Protein AF-A0A662G4X4-F1 (afdb_monomer)

Radius of gyration: 14.84 Å; Cα contacts (8 Å, |Δi|>4): 41; chains: 1; bounding box: 34×16×42 Å

Secondary structure (DSSP, 8-state):
-HHHHHHHHHHHHHHHHHHHHHHHHHHHHTT--HHHHHHHHHHHHHHHHHHHHHHHHHHHHS---

pLDDT: mean 95.23, std 6.02, range [56.28, 98.38]

Structure (mmCIF, N/CA/C/O backbone):
data_AF-A0A662G4X4-F1
#
_entry.id   AF-A0A662G4X4-F1
#
loop_
_atom_site.group_PDB
_atom_site.id
_atom_site.type_symbol
_atom_site.label_atom_id
_atom_site.label_alt_id
_atom_site.label_comp_id
_atom_site.label_asym_id
_atom_site.label_entity_id
_atom_site.label_seq_id
_atom_site.pdbx_PDB_ins_code
_atom_site.Cartn_x
_atom_site.Cartn_y
_atom_site.Cartn_z
_atom_site.occupancy
_atom_site.B_iso_or_equiv
_atom_site.auth_seq_id
_atom_site.auth_comp_id
_atom_site.auth_asym_id
_atom_site.auth_atom_id
_atom_site.pdbx_PDB_model_num
ATOM 1 N N . LEU A 1 1 ? 5.869 4.003 -20.780 1.00 87.25 1 LEU A N 1
ATOM 2 C CA . LEU A 1 1 ? 5.126 4.782 -19.758 1.00 87.25 1 LEU A CA 1
ATOM 3 C C . LEU A 1 1 ? 3.761 4.184 -19.404 1.00 87.25 1 LEU A C 1
ATOM 5 O O . LEU A 1 1 ? 3.617 3.735 -18.279 1.00 87.25 1 LEU A O 1
ATOM 9 N N . ILE A 1 2 ? 2.794 4.081 -20.332 1.00 94.38 2 ILE A N 1
ATOM 10 C CA . ILE A 1 2 ? 1.451 3.534 -20.019 1.00 94.38 2 ILE A CA 1
ATOM 11 C C . ILE A 1 2 ? 1.494 2.126 -19.398 1.00 94.38 2 ILE A C 1
ATOM 13 O O . ILE A 1 2 ? 0.801 1.855 -18.426 1.00 94.38 2 ILE A O 1
ATOM 17 N N . ARG A 1 3 ? 2.381 1.254 -19.900 1.00 94.31 3 ARG A N 1
ATOM 18 C CA . ARG A 1 3 ? 2.587 -0.099 -19.358 1.00 94.31 3 ARG A CA 1
ATOM 19 C C . ARG A 1 3 ? 3.079 -0.083 -17.909 1.00 94.31 3 ARG A C 1
ATOM 21 O O . ARG A 1 3 ? 2.598 -0.874 -17.113 1.00 94.31 3 ARG A O 1
ATOM 28 N N . VAL A 1 4 ? 3.990 0.835 -17.575 1.00 96.06 4 VAL A N 1
ATOM 29 C CA . VAL A 1 4 ? 4.512 1.000 -16.209 1.00 96.06 4 VAL A CA 1
ATOM 30 C C . VAL A 1 4 ? 3.373 1.409 -15.283 1.00 96.06 4 VAL A C 1
ATOM 32 O O . VAL A 1 4 ? 3.130 0.731 -14.298 1.00 96.06 4 VAL A O 1
ATOM 35 N N . VAL A 1 5 ? 2.601 2.435 -15.654 1.00 97.00 5 VAL A N 1
ATOM 36 C CA . VAL A 1 5 ? 1.477 2.918 -14.836 1.00 97.00 5 VAL A CA 1
ATOM 37 C C . VAL A 1 5 ? 0.428 1.825 -14.6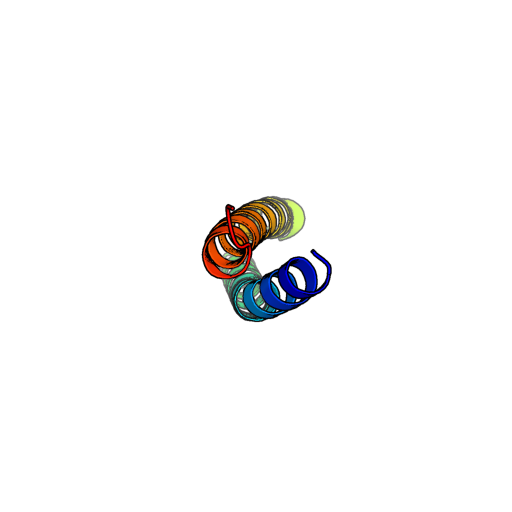04 1.00 97.00 5 VAL A C 1
ATOM 39 O O . VAL A 1 5 ? 0.006 1.621 -13.469 1.00 97.00 5 VAL A O 1
ATOM 42 N N . LEU A 1 6 ? 0.032 1.091 -15.651 1.00 97.94 6 LEU A N 1
ATOM 43 C CA . LEU A 1 6 ? -0.976 0.031 -15.536 1.00 97.94 6 LEU A CA 1
ATOM 44 C C . LEU A 1 6 ? -0.498 -1.144 -14.674 1.00 97.94 6 LEU A C 1
ATOM 46 O O . LEU A 1 6 ? -1.254 -1.632 -13.833 1.00 97.94 6 LEU A O 1
ATOM 50 N N . LEU A 1 7 ? 0.750 -1.587 -14.849 1.00 97.75 7 LEU A N 1
ATOM 51 C CA . LEU A 1 7 ? 1.317 -2.672 -14.046 1.00 97.75 7 LEU A CA 1
ATOM 52 C C . LEU A 1 7 ? 1.505 -2.244 -12.588 1.00 97.75 7 LEU A C 1
ATOM 54 O O . LEU A 1 7 ? 1.082 -2.972 -11.694 1.00 97.75 7 LEU A O 1
ATOM 58 N N . SER A 1 8 ? 2.052 -1.050 -12.342 1.00 97.88 8 SER A N 1
ATOM 59 C CA . SER A 1 8 ? 2.217 -0.510 -10.988 1.00 97.88 8 SER A CA 1
ATOM 60 C C . SER A 1 8 ? 0.879 -0.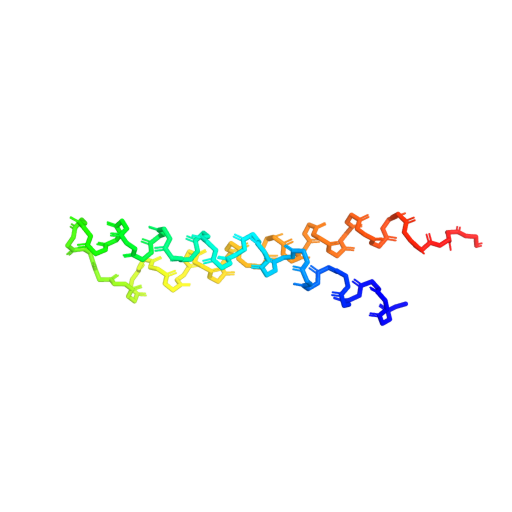356 -10.282 1.00 97.88 8 SER A C 1
ATOM 62 O O . SER A 1 8 ? 0.757 -0.796 -9.146 1.00 97.88 8 SER A O 1
ATOM 64 N N . GLY A 1 9 ? -0.139 0.181 -10.961 1.00 97.81 9 GLY A N 1
ATOM 65 C CA . GLY A 1 9 ? -1.486 0.298 -10.404 1.00 97.81 9 GLY A CA 1
ATOM 66 C C . GLY A 1 9 ? -2.112 -1.061 -10.088 1.00 97.81 9 GLY A C 1
ATOM 67 O O . GLY A 1 9 ? -2.688 -1.235 -9.021 1.00 97.81 9 GLY A O 1
ATOM 68 N N . THR A 1 10 ? -1.949 -2.053 -10.969 1.00 98.12 10 THR A N 1
ATOM 69 C CA . THR A 1 10 ? -2.494 -3.404 -10.746 1.00 98.12 10 THR A CA 1
ATOM 70 C C . THR A 1 10 ? -1.836 -4.079 -9.541 1.00 98.12 10 THR A C 1
ATOM 72 O O . THR A 1 10 ? -2.531 -4.623 -8.687 1.00 98.12 10 THR A O 1
ATOM 75 N N . VAL A 1 11 ? -0.506 -4.010 -9.432 1.00 98.06 11 VAL A N 1
ATOM 76 C CA . VAL A 1 11 ? 0.234 -4.570 -8.288 1.00 98.06 11 VAL A CA 1
ATOM 77 C C . VAL A 1 11 ? -0.107 -3.824 -6.999 1.00 98.06 11 VAL A C 1
ATOM 79 O O . VAL A 1 11 ? -0.380 -4.460 -5.984 1.00 98.06 11 VAL A O 1
ATOM 82 N N . ALA A 1 12 ? -0.158 -2.490 -7.039 1.00 98.19 12 ALA A N 1
ATOM 83 C CA . ALA A 1 12 ? -0.516 -1.677 -5.884 1.00 98.19 12 ALA A CA 1
ATOM 84 C C . ALA A 1 12 ? -1.929 -2.000 -5.379 1.00 98.19 12 ALA A C 1
ATOM 86 O O . ALA A 1 12 ? -2.113 -2.193 -4.180 1.00 98.19 12 ALA A O 1
ATOM 87 N N . LEU A 1 13 ? -2.914 -2.147 -6.273 1.00 97.75 13 LEU A N 1
ATOM 88 C CA . LEU A 1 13 ? -4.287 -2.513 -5.904 1.00 97.75 13 LE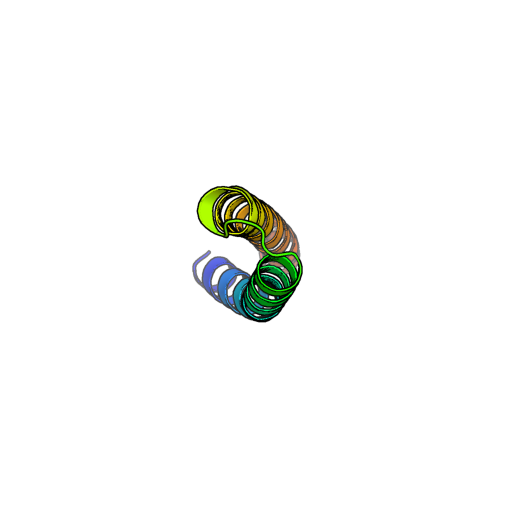U A CA 1
ATOM 89 C C . LEU A 1 13 ? -4.361 -3.863 -5.184 1.00 97.75 13 LEU A C 1
ATOM 91 O O . LEU A 1 13 ? -5.073 -3.977 -4.188 1.00 97.75 13 LEU A O 1
ATOM 95 N N . LEU A 1 14 ? -3.604 -4.866 -5.639 1.00 97.88 14 LEU A N 1
ATOM 96 C CA . LEU A 1 14 ? -3.564 -6.184 -4.993 1.00 97.88 14 LEU A CA 1
ATOM 97 C C . LEU A 1 14 ? -3.023 -6.134 -3.557 1.00 97.88 14 LEU A C 1
ATOM 99 O O . LEU A 1 14 ? -3.351 -7.006 -2.758 1.00 97.88 14 LEU A O 1
ATOM 103 N N . ILE A 1 15 ? -2.218 -5.122 -3.226 1.00 97.44 15 ILE A N 1
ATOM 104 C CA . ILE A 1 15 ? -1.647 -4.922 -1.889 1.00 97.44 15 ILE A CA 1
ATOM 105 C C . ILE A 1 15 ? -2.562 -4.037 -1.036 1.00 97.44 15 ILE A C 1
ATOM 107 O O . ILE A 1 15 ? -2.869 -4.377 0.106 1.00 97.44 15 ILE A O 1
ATOM 111 N N . VAL A 1 16 ? -3.015 -2.907 -1.584 1.00 98.00 16 VAL A N 1
ATOM 112 C CA . VAL A 1 16 ? -3.785 -1.902 -0.841 1.00 98.00 16 VAL A CA 1
ATOM 113 C C . VAL A 1 16 ? -5.180 -2.418 -0.499 1.00 98.00 16 VAL A C 1
ATOM 115 O O . VAL A 1 16 ? -5.600 -2.249 0.635 1.00 98.00 16 VAL A O 1
ATOM 118 N N . LEU A 1 17 ? -5.877 -3.115 -1.405 1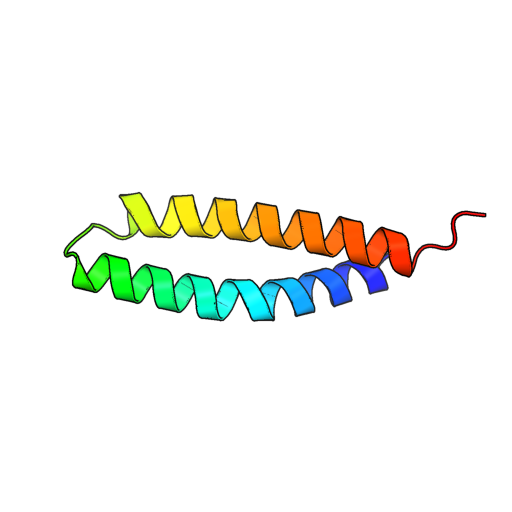.00 97.62 17 LEU A N 1
ATOM 119 C CA . LEU A 1 17 ? -7.236 -3.618 -1.142 1.00 97.62 17 LEU A CA 1
ATOM 120 C C . LEU A 1 17 ? -7.344 -4.505 0.116 1.00 97.62 17 LEU A C 1
ATOM 122 O O . LEU A 1 17 ? -8.153 -4.185 0.994 1.00 97.62 17 LEU A O 1
ATOM 126 N N . PRO A 1 18 ? -6.561 -5.594 0.264 1.00 98.00 18 PRO A N 1
ATOM 127 C CA . PRO A 1 18 ? -6.618 -6.399 1.480 1.00 98.00 18 PRO A CA 1
ATOM 128 C C . PRO A 1 18 ? -6.110 -5.630 2.705 1.00 98.00 18 PRO A C 1
ATOM 130 O O . PRO A 1 18 ? -6.662 -5.804 3.790 1.00 98.00 18 PRO A O 1
ATOM 133 N N . ALA A 1 19 ? -5.112 -4.752 2.554 1.00 97.25 19 ALA A N 1
ATOM 134 C CA . ALA A 1 19 ? -4.614 -3.935 3.658 1.00 97.25 19 ALA A CA 1
ATOM 135 C C . ALA A 1 19 ? -5.677 -2.954 4.181 1.00 97.25 19 ALA A C 1
ATOM 137 O O . ALA A 1 19 ? -5.871 -2.858 5.392 1.00 97.25 19 ALA A O 1
ATOM 138 N N . SER A 1 20 ? -6.416 -2.285 3.292 1.00 96.88 20 SER A N 1
ATOM 139 C CA . SER A 1 20 ? -7.530 -1.396 3.636 1.00 96.88 20 SER A CA 1
ATOM 140 C C . SER A 1 20 ? -8.648 -2.146 4.350 1.00 96.88 20 SER A C 1
ATOM 142 O O . SER A 1 20 ? -9.156 -1.663 5.360 1.00 96.88 20 SER A O 1
ATOM 144 N N . TYR A 1 21 ? -9.001 -3.345 3.874 1.00 97.12 21 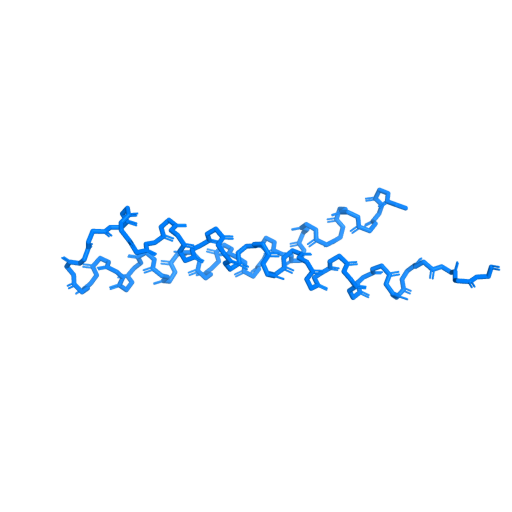TYR A N 1
ATOM 145 C CA . TYR A 1 21 ? -9.994 -4.187 4.540 1.00 97.12 21 TYR A CA 1
ATOM 146 C C . TYR A 1 21 ? -9.550 -4.582 5.953 1.00 97.12 21 TYR A C 1
ATOM 148 O O . TYR A 1 21 ? -10.313 -4.426 6.906 1.00 97.12 21 TYR A O 1
ATOM 156 N N . LEU A 1 22 ? -8.312 -5.065 6.104 1.00 97.25 22 LEU A N 1
ATOM 157 C CA . LEU A 1 22 ? -7.771 -5.456 7.405 1.00 97.25 22 LEU A CA 1
ATOM 158 C C . LEU A 1 22 ? -7.722 -4.269 8.363 1.00 97.25 22 LEU A C 1
ATOM 160 O O . LEU A 1 22 ? -8.129 -4.406 9.515 1.00 97.25 22 LEU A O 1
ATOM 164 N N . LEU A 1 23 ? -7.271 -3.107 7.892 1.00 96.56 23 LEU A N 1
ATOM 165 C CA . LEU A 1 23 ? -7.215 -1.911 8.716 1.00 96.56 23 LEU A CA 1
ATOM 166 C C . LEU A 1 23 ? -8.612 -1.495 9.184 1.00 96.56 23 LEU A C 1
ATOM 168 O O . LEU A 1 23 ? -8.810 -1.320 10.380 1.00 96.56 23 LEU A O 1
ATOM 172 N N . ALA A 1 24 ? -9.591 -1.422 8.279 1.00 95.94 24 ALA A N 1
ATOM 173 C CA . ALA A 1 24 ? -10.970 -1.106 8.644 1.00 95.94 24 ALA A CA 1
ATOM 174 C C . ALA A 1 24 ? -11.545 -2.114 9.651 1.00 95.94 24 ALA A C 1
ATOM 176 O O . ALA A 1 24 ? -12.174 -1.721 10.634 1.00 95.94 24 ALA A O 1
ATOM 177 N N . PHE A 1 25 ? -11.279 -3.408 9.452 1.00 96.69 25 PHE A N 1
ATOM 178 C CA . PHE A 1 25 ? -11.702 -4.464 10.369 1.00 96.69 25 PHE A CA 1
ATOM 179 C C . PHE A 1 25 ? -11.101 -4.294 11.773 1.00 96.69 25 PHE A C 1
ATOM 181 O O . PHE A 1 25 ? -11.821 -4.398 12.768 1.00 96.69 25 PHE A O 1
ATOM 188 N N . PHE A 1 26 ? -9.798 -4.018 11.876 1.00 96.56 26 PHE A N 1
ATOM 189 C CA . PHE A 1 26 ? -9.143 -3.805 13.167 1.00 96.56 26 PHE A CA 1
ATOM 190 C C . PHE A 1 26 ? -9.595 -2.508 13.837 1.00 96.56 26 PHE A C 1
ATOM 192 O O . PHE A 1 26 ? -9.916 -2.544 15.023 1.00 96.56 26 PHE A O 1
ATOM 199 N N . THR A 1 27 ? -9.700 -1.400 13.097 1.00 95.75 27 THR A N 1
ATOM 200 C CA . THR A 1 27 ? -10.197 -0.122 13.628 1.00 95.75 27 THR A CA 1
ATOM 201 C C . THR A 1 27 ? -11.607 -0.278 14.195 1.00 95.75 27 THR A C 1
ATOM 203 O O . THR A 1 27 ? -11.854 0.117 15.335 1.00 95.75 27 THR A O 1
ATOM 206 N N . PHE A 1 28 ? -12.500 -0.963 13.470 1.00 94.88 28 PHE A N 1
ATOM 207 C CA . PHE A 1 28 ? -13.842 -1.280 13.960 1.00 94.88 28 PHE A CA 1
ATOM 208 C C . PHE A 1 28 ? -13.804 -2.134 15.233 1.00 94.88 28 PHE A C 1
ATOM 210 O O . PHE A 1 28 ? -14.487 -1.838 16.212 1.00 94.88 28 PHE A O 1
ATOM 217 N N . LYS A 1 29 ? -12.969 -3.179 15.260 1.00 96.62 29 LYS A N 1
ATOM 218 C CA . LYS A 1 29 ? -12.838 -4.068 16.424 1.00 96.62 29 LYS A CA 1
ATOM 219 C C . LYS A 1 29 ? -12.276 -3.360 17.663 1.00 96.62 29 LYS A C 1
ATOM 221 O O . LYS A 1 29 ? -12.551 -3.793 18.779 1.00 96.62 29 LYS A O 1
ATOM 226 N N . MET A 1 30 ? -11.505 -2.292 17.478 1.00 95.94 30 MET A N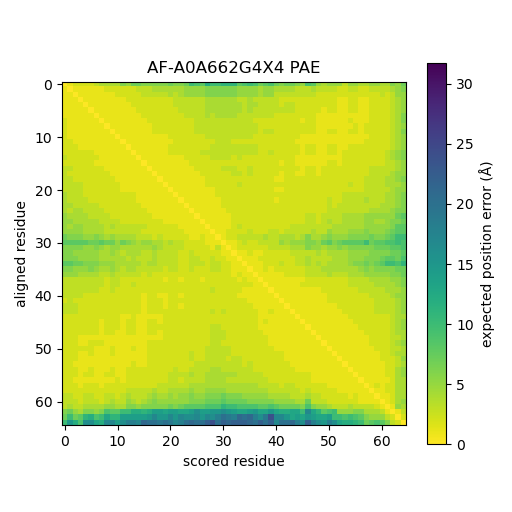 1
ATOM 227 C CA . MET A 1 30 ? -10.971 -1.457 18.558 1.00 95.94 30 MET A CA 1
ATOM 228 C C . MET A 1 30 ? -11.949 -0.359 19.008 1.00 95.94 30 MET A C 1
ATOM 230 O O . MET A 1 30 ? -11.657 0.330 19.981 1.00 95.94 30 MET A O 1
ATOM 234 N N . GLY A 1 31 ? -13.102 -0.204 18.343 1.00 94.94 31 GLY A N 1
ATOM 235 C CA . GLY A 1 31 ? -14.084 0.844 18.643 1.00 94.94 31 GLY A CA 1
ATOM 236 C C . GLY A 1 31 ? -13.610 2.253 18.275 1.00 94.94 31 GLY A C 1
ATOM 237 O O . GLY A 1 31 ? -14.099 3.225 18.843 1.00 94.94 31 GLY A O 1
ATOM 238 N N . LEU A 1 32 ? -12.633 2.353 17.372 1.00 94.31 32 LEU A N 1
ATOM 239 C CA . LEU A 1 32 ? -12.063 3.611 16.900 1.00 94.31 32 LEU A CA 1
ATOM 240 C C . LEU A 1 32 ? -12.872 4.156 15.714 1.00 94.31 32 LEU A C 1
ATOM 242 O O . LEU A 1 32 ? -13.456 3.380 14.953 1.00 94.31 32 LEU A O 1
ATOM 246 N N . ASP A 1 33 ? -12.871 5.477 15.537 1.00 94.38 33 ASP A N 1
ATOM 247 C CA . ASP A 1 33 ? -13.529 6.119 14.397 1.00 94.38 33 ASP A CA 1
ATOM 248 C C . ASP A 1 33 ? -12.701 5.914 13.108 1.00 94.38 33 ASP A C 1
ATOM 250 O O . ASP A 1 33 ? -11.537 6.318 13.045 1.00 94.38 33 ASP A O 1
ATOM 254 N N . PRO A 1 34 ? -13.235 5.263 12.063 1.00 88.00 34 PRO A N 1
ATOM 255 C CA . PRO A 1 34 ? -12.503 5.062 10.818 1.00 88.00 34 PRO A CA 1
ATOM 256 C C . PRO A 1 34 ? -12.067 6.360 10.123 1.00 88.00 34 PRO A C 1
ATOM 258 O O . PRO A 1 34 ? -11.051 6.321 9.424 1.00 88.00 34 PRO A O 1
ATOM 261 N N . ASP A 1 35 ? -12.735 7.494 10.329 1.00 93.38 35 ASP A N 1
ATOM 262 C CA . ASP A 1 35 ? -12.314 8.756 9.707 1.00 93.38 35 ASP A CA 1
ATOM 263 C C . ASP A 1 35 ? -11.016 9.304 10.323 1.00 93.38 35 ASP A C 1
ATOM 265 O O . ASP A 1 35 ? -10.183 9.858 9.601 1.00 93.38 35 ASP A O 1
ATOM 269 N N . ASP A 1 36 ? -10.777 9.046 11.613 1.00 95.31 36 ASP A N 1
ATOM 270 C CA . ASP A 1 36 ? -9.559 9.463 12.320 1.00 95.31 36 ASP A CA 1
ATOM 271 C C . ASP A 1 36 ? -8.366 8.522 12.072 1.00 95.31 36 ASP A C 1
ATOM 273 O O . ASP A 1 36 ? -7.209 8.935 12.175 1.00 95.31 36 ASP A O 1
ATOM 277 N N . TYR A 1 37 ? -8.626 7.249 11.746 1.00 93.94 37 TYR A N 1
ATOM 278 C CA . TYR A 1 37 ? -7.583 6.217 11.651 1.00 93.94 37 TYR A CA 1
ATOM 279 C C . TYR A 1 37 ? -7.475 5.572 10.268 1.00 93.94 37 TYR A C 1
ATOM 281 O O . TYR A 1 37 ? -6.383 5.504 9.707 1.00 93.94 37 TYR A O 1
ATOM 289 N N . VAL A 1 38 ? -8.574 5.074 9.698 1.00 96.38 38 VAL A N 1
ATOM 290 C CA . VAL A 1 38 ? -8.538 4.304 8.442 1.00 96.38 38 VAL A CA 1
ATOM 291 C C . VAL A 1 38 ? -8.189 5.209 7.271 1.00 96.38 38 VAL A C 1
ATOM 293 O O . VAL A 1 38 ? -7.267 4.887 6.526 1.00 96.38 38 VAL A O 1
ATOM 296 N N . ASN A 1 39 ? -8.868 6.346 7.125 1.00 94.50 39 ASN A N 1
ATOM 297 C CA . ASN A 1 39 ? -8.632 7.277 6.018 1.00 94.50 39 ASN A CA 1
ATOM 298 C C . ASN A 1 39 ? -7.177 7.773 5.921 1.00 94.50 39 ASN A C 1
ATOM 300 O O . ASN A 1 39 ? -6.556 7.580 4.868 1.00 94.50 39 ASN A O 1
ATOM 304 N N . PRO A 1 40 ? -6.586 8.369 6.978 1.00 96.94 40 PRO A N 1
ATOM 305 C CA . PRO A 1 40 ? -5.222 8.888 6.888 1.00 96.94 40 PRO A CA 1
ATOM 306 C C . PRO A 1 40 ? -4.179 7.780 6.678 1.00 96.94 40 PRO A C 1
ATOM 308 O O . PRO A 1 40 ? -3.215 7.970 5.928 1.00 96.94 40 PRO A O 1
ATOM 311 N N . VAL A 1 41 ? -4.374 6.605 7.287 1.00 97.31 41 VAL A N 1
ATOM 312 C CA . VAL A 1 41 ? -3.443 5.475 7.153 1.00 97.31 41 VAL A CA 1
ATOM 313 C C . VAL A 1 41 ? -3.555 4.822 5.777 1.00 97.31 41 VAL A C 1
ATOM 315 O O . VAL A 1 41 ? -2.525 4.572 5.157 1.00 97.31 41 VAL A O 1
ATOM 318 N N . VAL A 1 42 ? -4.764 4.573 5.262 1.00 97.31 42 VAL A N 1
ATOM 319 C CA . VAL A 1 42 ? -4.955 3.990 3.921 1.00 97.31 42 VAL A CA 1
ATOM 320 C C . VAL A 1 42 ? -4.432 4.923 2.838 1.00 97.31 42 VAL A C 1
ATOM 322 O O . VAL A 1 42 ? -3.766 4.436 1.928 1.00 97.31 42 VAL A O 1
ATOM 325 N N . SER A 1 43 ? -4.671 6.237 2.934 1.00 97.00 43 SER A N 1
ATOM 326 C CA . SER A 1 43 ? -4.136 7.192 1.953 1.00 97.00 43 SER A CA 1
ATOM 327 C C . SER A 1 43 ? -2.609 7.153 1.933 1.00 97.00 43 SER A C 1
ATOM 329 O O . SER A 1 43 ? -2.013 6.906 0.888 1.00 97.00 43 SER A O 1
ATOM 331 N N . SER A 1 44 ? -1.974 7.282 3.102 1.00 97.81 44 SER A N 1
ATOM 332 C CA . SER A 1 44 ? -0.509 7.264 3.211 1.00 97.81 44 SER A CA 1
ATOM 333 C C . SER A 1 44 ? 0.094 5.926 2.766 1.00 97.81 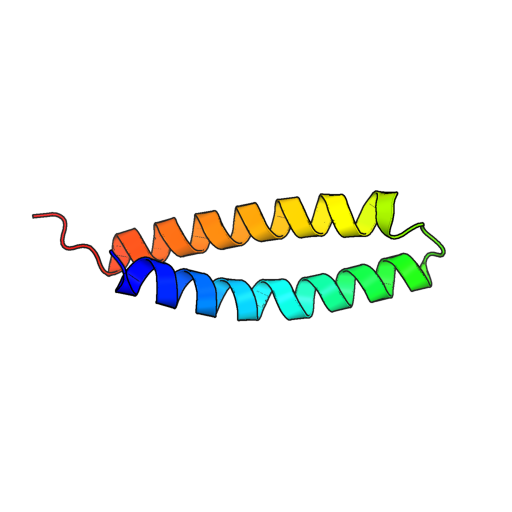44 SER A C 1
ATOM 335 O O . SER A 1 44 ? 1.128 5.892 2.099 1.00 97.81 44 SER A O 1
ATOM 337 N N . LEU A 1 45 ? -0.555 4.806 3.107 1.00 97.81 45 LEU A N 1
ATOM 338 C CA . LEU A 1 45 ? -0.135 3.470 2.684 1.00 97.81 45 LEU A CA 1
ATOM 339 C C . LEU A 1 45 ? -0.261 3.300 1.168 1.00 97.81 45 LEU A C 1
ATOM 341 O O . LEU A 1 45 ? 0.647 2.761 0.540 1.00 97.81 45 LEU A O 1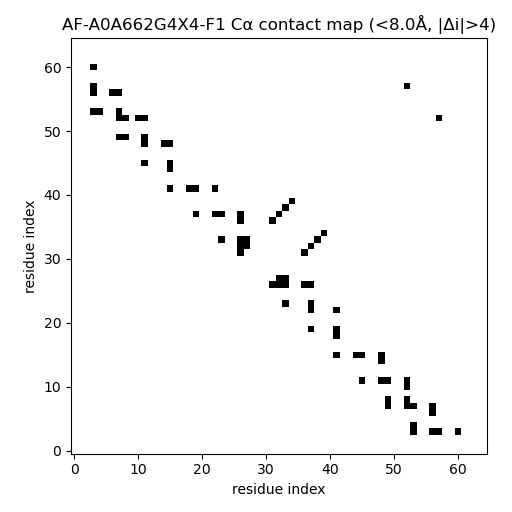
ATOM 345 N N . SER A 1 46 ? -1.361 3.768 0.578 1.00 97.75 46 SER A N 1
ATOM 346 C CA . SER A 1 46 ? -1.580 3.733 -0.868 1.00 97.75 46 SER A CA 1
ATOM 347 C C . SER A 1 46 ? -0.523 4.549 -1.608 1.00 97.75 46 SER A C 1
ATOM 349 O O . SER A 1 46 ? 0.060 4.052 -2.572 1.00 97.75 46 SER A O 1
ATOM 351 N N . ASP A 1 47 ? -0.209 5.754 -1.129 1.00 97.94 47 ASP A N 1
ATOM 352 C CA . ASP A 1 47 ? 0.822 6.613 -1.721 1.00 97.94 47 ASP A CA 1
ATOM 353 C C . ASP A 1 47 ? 2.210 5.964 -1.647 1.00 97.94 47 ASP A C 1
ATOM 355 O O . ASP A 1 47 ? 2.948 5.943 -2.639 1.00 97.94 47 ASP A O 1
ATOM 359 N N . LEU A 1 48 ? 2.550 5.364 -0.501 1.00 98.38 48 LEU A N 1
ATOM 360 C CA . LEU A 1 48 ? 3.800 4.628 -0.318 1.00 98.38 48 LEU A CA 1
ATOM 361 C C . LEU A 1 48 ? 3.888 3.435 -1.278 1.00 98.38 48 LEU A C 1
ATOM 363 O O . LEU A 1 48 ? 4.872 3.295 -2.007 1.00 98.38 48 LEU A O 1
ATOM 367 N N . VAL A 1 49 ? 2.863 2.579 -1.299 1.00 98.38 49 VAL A N 1
ATOM 368 C CA . VAL A 1 49 ? 2.832 1.374 -2.139 1.00 98.38 49 VAL A CA 1
ATOM 369 C C . VAL A 1 49 ? 2.892 1.748 -3.617 1.00 98.38 49 VAL A C 1
ATOM 371 O O . VAL A 1 49 ? 3.674 1.154 -4.360 1.00 98.38 49 VAL A O 1
ATOM 374 N N . MET A 1 50 ? 2.128 2.752 -4.051 1.00 98.25 50 MET A N 1
ATOM 375 C CA . MET A 1 50 ? 2.135 3.217 -5.438 1.00 98.25 50 MET A CA 1
ATOM 376 C C . MET A 1 50 ? 3.496 3.795 -5.830 1.00 98.25 50 MET A C 1
ATOM 378 O O . MET A 1 50 ? 4.007 3.471 -6.901 1.00 98.25 50 MET A O 1
ATOM 382 N N . THR A 1 51 ? 4.125 4.584 -4.955 1.00 98.25 51 THR A N 1
ATOM 383 C CA . THR A 1 51 ? 5.473 5.129 -5.184 1.00 98.25 51 THR A CA 1
ATOM 384 C C . THR A 1 51 ? 6.497 4.011 -5.353 1.00 98.25 51 THR A C 1
ATOM 386 O O . THR A 1 51 ? 7.262 4.012 -6.319 1.00 98.25 51 THR A O 1
ATOM 389 N N . VAL A 1 52 ? 6.478 3.010 -4.466 1.00 98.31 52 VAL A N 1
ATOM 390 C CA . VAL A 1 52 ? 7.371 1.846 -4.553 1.00 98.31 52 VAL A CA 1
ATOM 391 C C . VAL A 1 52 ? 7.115 1.051 -5.834 1.00 98.31 52 VAL A C 1
ATOM 393 O O . VAL A 1 52 ? 8.071 0.688 -6.520 1.00 98.31 52 VAL A O 1
ATOM 396 N N . CYS A 1 53 ? 5.854 0.809 -6.205 1.00 97.94 53 CYS A N 1
ATOM 397 C CA . CYS A 1 53 ? 5.495 0.078 -7.425 1.00 97.94 53 CYS A CA 1
ATOM 398 C C . CYS A 1 53 ? 5.895 0.831 -8.699 1.00 97.94 53 CYS A C 1
ATOM 400 O O . CYS A 1 53 ? 6.360 0.213 -9.654 1.00 97.94 53 CYS A O 1
ATOM 402 N N . LEU A 1 54 ? 5.716 2.152 -8.745 1.00 97.69 54 LEU A N 1
ATOM 403 C CA . LEU A 1 54 ? 6.148 2.977 -9.876 1.00 97.69 54 LEU A CA 1
ATOM 404 C C . LEU A 1 54 ? 7.668 2.977 -10.008 1.00 97.69 54 LEU A C 1
ATOM 406 O O . LEU A 1 54 ? 8.182 2.785 -11.108 1.00 97.69 54 LEU A O 1
ATOM 410 N N . PHE A 1 55 ? 8.382 3.147 -8.894 1.00 97.56 55 PHE A N 1
ATOM 411 C CA . PHE A 1 55 ? 9.841 3.163 -8.886 1.00 97.56 55 PHE A CA 1
ATOM 412 C C . PHE A 1 55 ? 10.424 1.812 -9.315 1.00 97.56 55 PHE A C 1
ATOM 414 O O . PHE A 1 55 ? 11.238 1.753 -10.232 1.00 97.56 55 PHE A O 1
ATOM 421 N N . SER A 1 56 ? 9.973 0.717 -8.701 1.00 96.94 56 SER A N 1
ATOM 422 C CA . SER A 1 56 ? 10.488 -0.630 -8.980 1.00 96.94 56 SER A CA 1
ATOM 423 C C . SER A 1 56 ? 10.170 -1.107 -10.400 1.00 96.94 56 SER A C 1
ATOM 425 O O . SER A 1 56 ? 11.064 -1.572 -11.102 1.00 96.94 56 SER A O 1
ATOM 427 N N . ILE A 1 57 ? 8.929 -0.955 -10.869 1.00 96.50 57 ILE A N 1
ATOM 428 C CA . ILE A 1 57 ? 8.548 -1.372 -12.229 1.00 96.50 57 ILE A CA 1
ATOM 429 C C . ILE A 1 57 ? 9.155 -0.441 -13.280 1.00 96.50 57 ILE A C 1
ATOM 431 O O . ILE A 1 57 ? 9.575 -0.908 -14.337 1.00 96.50 57 ILE A O 1
ATOM 435 N N . GLY A 1 58 ? 9.238 0.860 -12.993 1.00 96.12 58 GLY A N 1
ATOM 436 C CA . GLY A 1 58 ? 9.944 1.817 -13.840 1.00 96.12 58 GLY A CA 1
ATOM 437 C C . GLY A 1 58 ? 11.412 1.437 -14.010 1.00 96.12 58 GLY A C 1
ATOM 438 O O . GLY A 1 58 ? 11.886 1.364 -15.137 1.00 96.12 58 GLY A O 1
ATOM 439 N N . LEU A 1 59 ? 12.100 1.102 -12.916 1.00 95.06 59 LEU A N 1
ATOM 440 C CA . LEU A 1 59 ? 13.492 0.652 -12.950 1.00 95.06 59 LEU A CA 1
ATOM 441 C C . LEU A 1 59 ? 13.681 -0.616 -13.797 1.00 95.06 59 LEU A C 1
ATOM 443 O O . LEU A 1 59 ? 14.682 -0.720 -14.496 1.00 95.06 59 LEU A O 1
ATOM 447 N N . LEU A 1 60 ? 12.733 -1.559 -13.739 1.00 93.62 60 LEU A N 1
ATOM 448 C CA . LEU A 1 60 ? 12.815 -2.847 -14.438 1.00 93.62 60 LEU A CA 1
ATOM 449 C C . LEU A 1 60 ? 12.440 -2.791 -15.925 1.00 93.62 60 LEU A C 1
ATOM 451 O O . LEU A 1 60 ? 12.959 -3.585 -16.702 1.00 93.62 60 LEU A O 1
ATOM 455 N N . LEU A 1 61 ? 11.486 -1.937 -16.311 1.00 93.00 61 LEU A N 1
ATOM 456 C CA . LEU A 1 61 ? 10.892 -1.942 -17.657 1.00 93.00 61 LEU A CA 1
ATOM 457 C C . LEU A 1 61 ? 11.295 -0.755 -18.532 1.00 93.00 61 LEU A C 1
ATOM 459 O O . LEU A 1 61 ? 10.959 -0.744 -19.717 1.00 93.00 61 LEU A O 1
ATOM 463 N N . VAL A 1 62 ? 11.914 0.277 -17.963 1.00 93.31 62 VAL A N 1
ATOM 464 C CA . VAL A 1 62 ? 12.445 1.396 -18.742 1.00 93.31 62 VAL A CA 1
ATOM 465 C C . VAL A 1 62 ? 13.885 1.068 -19.101 1.00 93.31 62 VAL A C 1
ATOM 467 O O . VAL A 1 62 ? 14.735 0.957 -18.223 1.00 93.31 62 VAL A O 1
ATOM 470 N N . ASP A 1 63 ? 14.153 0.916 -20.396 1.00 83.56 63 ASP A N 1
ATOM 471 C CA . ASP A 1 63 ? 15.516 0.803 -20.899 1.00 83.56 63 ASP A CA 1
ATOM 472 C C . ASP A 1 63 ? 16.209 2.164 -20.745 1.00 83.56 63 ASP A C 1
ATOM 474 O O . ASP A 1 63 ? 15.797 3.155 -21.346 1.00 83.56 63 ASP A O 1
ATOM 478 N N . TRP A 1 64 ? 17.239 2.220 -19.901 1.00 76.94 64 TRP A N 1
ATOM 479 C CA . TRP A 1 64 ? 17.968 3.446 -19.539 1.00 76.94 64 TRP A CA 1
ATOM 480 C C . TRP A 1 64 ? 19.090 3.817 -20.527 1.00 76.94 64 TRP A C 1
ATOM 482 O O . TRP A 1 64 ? 20.115 4.359 -20.111 1.00 76.94 64 TRP A O 1
ATOM 492 N N . GLN A 1 65 ? 18.936 3.481 -21.810 1.00 56.28 65 GLN A N 1
ATOM 493 C CA . GLN A 1 65 ? 19.878 3.885 -22.866 1.00 56.28 65 GLN A CA 1
ATOM 494 C C . GLN A 1 65 ? 19.581 5.305 -23.350 1.00 56.28 65 GLN A C 1
ATOM 496 O O . GLN A 1 65 ? 20.562 6.021 -23.647 1.00 56.28 65 GLN A O 1
#

Mean predicted aligned error: 2.99 Å

Solvent-accessible surface area (backbone atoms only — not comparable to full-atom values): 3601 Å² total; per-residue (Å²): 108,70,66,42,54,54,51,18,50,54,55,29,47,69,52,42,55,60,50,46,52,50,45,47,53,50,35,54,73,71,73,47,62,51,77,80,48,38,52,62,49,46,53,54,50,44,54,50,44,39,51,52,30,42,51,54,45,40,65,75,71,50,84,90,124

Sequence (6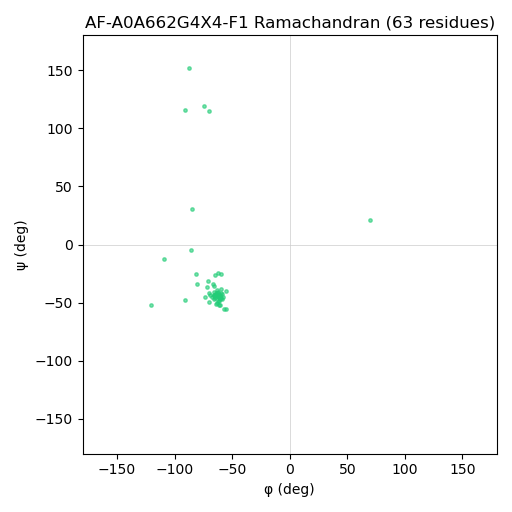5 aa):
LIRVVLLSGTVALLIVLPASYLLAFFTFKMGLDPDDYVNPVVSSLSDLVMTVCLFSIGLLLVDWQ

Foldseek 3Di:
DVVLLVQLVVVLCVVLVVVLVVQVVVCVVVVHDCVVGSVVVSVVSSVVSSVCSSVVSCVVPDDPD